Protein AF-X1CER1-F1 (afdb_monomer_lite)

Sequence (128 aa):
MEELTNNEKLPVTVVGGCYNSQFTVSMVPTALEYFLFYFGIYNNMHTFGTVVPECWSWYMVKMPETGSIATIGNTGTGWGWEGEFCTVGAGDGWISSEFFRQYGENGYDILGDNYLQTQTKYISQFRE

Structure (mmCIF, N/CA/C/O backbone):
data_AF-X1CER1-F1
#
_entry.id   AF-X1CER1-F1
#
loop_
_atom_site.group_PDB
_atom_site.id
_atom_site.type_symbol
_atom_site.label_atom_id
_atom_site.label_alt_id
_atom_site.label_comp_id
_atom_site.label_asym_id
_atom_site.label_entity_id
_atom_site.label_seq_id
_atom_site.pdbx_PDB_ins_code
_atom_site.Cartn_x
_atom_site.Cartn_y
_atom_site.Cartn_z
_atom_site.occupancy
_atom_site.B_iso_or_equiv
_atom_site.auth_seq_id
_atom_site.auth_comp_id
_atom_site.auth_asym_id
_atom_site.auth_atom_id
_atom_site.pdbx_PDB_model_num
ATOM 1 N N . MET A 1 1 ? 1.715 16.305 -4.966 1.00 60.50 1 MET A N 1
ATOM 2 C CA . MET A 1 1 ? 0.778 15.838 -3.919 1.00 60.50 1 MET A CA 1
ATOM 3 C C . MET A 1 1 ? 0.666 16.808 -2.741 1.00 60.50 1 MET A C 1
ATOM 5 O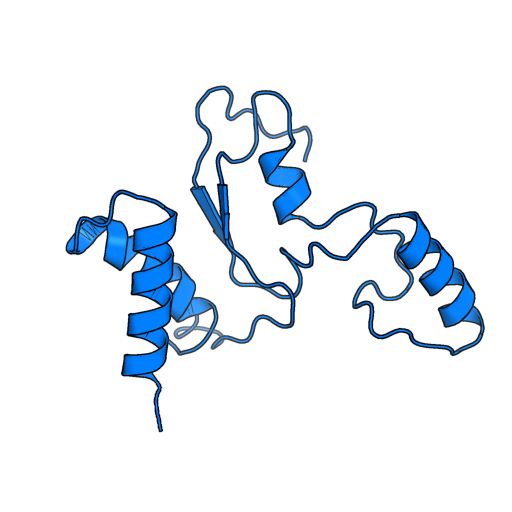 O . MET A 1 1 ? -0.173 16.571 -1.888 1.00 60.50 1 MET A O 1
ATOM 9 N N . GLU A 1 2 ? 1.383 17.941 -2.728 1.00 65.94 2 GLU A N 1
ATOM 10 C CA . GLU A 1 2 ? 1.225 18.999 -1.703 1.00 65.94 2 GLU A CA 1
ATOM 11 C C . GLU A 1 2 ? -0.128 19.739 -1.760 1.00 65.94 2 GLU A C 1
ATOM 13 O O . GLU A 1 2 ? -0.376 20.664 -0.999 1.00 65.94 2 GLU A O 1
ATOM 18 N N . GLU A 1 3 ? -1.020 19.328 -2.659 1.00 85.62 3 GLU A N 1
ATOM 19 C CA . GLU A 1 3 ? -2.355 19.900 -2.837 1.00 85.62 3 GLU A CA 1
ATOM 20 C C . GLU A 1 3 ? -3.423 19.196 -1.982 1.00 85.62 3 GLU A C 1
ATOM 22 O O . GLU A 1 3 ? -4.583 19.600 -1.995 1.00 85.62 3 GLU A O 1
ATOM 27 N N . LEU A 1 4 ? -3.070 18.128 -1.252 1.00 91.38 4 LEU A N 1
ATOM 28 C CA . LEU A 1 4 ? -4.014 17.428 -0.380 1.00 91.38 4 LEU A CA 1
ATOM 29 C C . LEU A 1 4 ? -4.340 18.273 0.856 1.00 91.38 4 LEU A C 1
ATOM 31 O O . LEU A 1 4 ? -3.463 18.577 1.662 1.00 91.38 4 LEU A O 1
ATOM 35 N N . THR A 1 5 ? -5.620 18.594 1.041 1.00 94.69 5 THR A N 1
ATOM 36 C CA . THR A 1 5 ? -6.115 19.452 2.132 1.00 94.69 5 THR A CA 1
ATOM 37 C C . THR A 1 5 ? -6.911 18.684 3.195 1.00 94.69 5 THR A C 1
ATOM 39 O 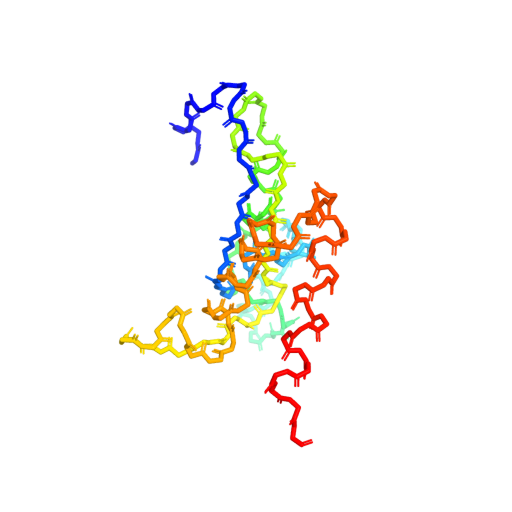O . THR A 1 5 ? -7.763 19.266 3.868 1.00 94.69 5 THR A O 1
ATOM 42 N N . ASN A 1 6 ? -6.720 17.365 3.326 1.00 95.31 6 ASN A N 1
ATOM 43 C CA . ASN A 1 6 ? -7.491 16.513 4.240 1.00 95.31 6 ASN A CA 1
ATOM 44 C C . ASN A 1 6 ? -6.949 16.534 5.679 1.00 95.31 6 ASN A C 1
ATOM 46 O O . ASN A 1 6 ? -6.778 15.490 6.312 1.00 95.31 6 ASN A O 1
ATOM 50 N N . ASN A 1 7 ? -6.720 17.741 6.196 1.00 93.31 7 ASN A N 1
ATOM 51 C CA . ASN A 1 7 ? -6.173 17.957 7.530 1.00 93.31 7 ASN A CA 1
ATOM 52 C C . ASN A 1 7 ? -7.057 17.300 8.597 1.00 93.31 7 ASN A C 1
ATOM 54 O O . ASN A 1 7 ? -8.284 17.420 8.544 1.00 93.31 7 ASN A O 1
ATOM 58 N N . GLU A 1 8 ? -6.430 16.574 9.528 1.00 91.44 8 GLU A N 1
ATOM 59 C CA . GLU A 1 8 ? -7.086 15.810 10.613 1.00 91.44 8 GLU A CA 1
ATOM 60 C C . GLU A 1 8 ? -8.095 14.736 10.146 1.00 91.44 8 GLU A C 1
ATOM 62 O O . GLU A 1 8 ? -8.756 14.090 10.958 1.00 91.44 8 GLU A O 1
ATOM 67 N N . LYS A 1 9 ? -8.213 14.506 8.834 1.00 96.19 9 LYS A N 1
ATOM 68 C CA . LYS A 1 9 ? -9.145 13.558 8.210 1.00 96.19 9 LYS A CA 1
ATOM 69 C C . LYS A 1 9 ? -8.358 12.569 7.369 1.00 96.19 9 LYS A C 1
ATOM 71 O O . LYS A 1 9 ? -8.473 12.526 6.144 1.00 96.19 9 LYS A O 1
ATOM 76 N N . LEU A 1 10 ? -7.506 11.812 8.047 1.00 96.56 10 LEU A N 1
ATOM 77 C CA . LEU A 1 10 ? -6.566 10.893 7.423 1.00 96.56 10 LEU A CA 1
ATOM 78 C C . LEU A 1 10 ? -7.248 9.538 7.136 1.00 96.56 10 LEU A C 1
ATOM 80 O O . LEU A 1 10 ? -7.570 8.818 8.082 1.00 96.56 10 LEU A O 1
ATOM 84 N N . PRO A 1 11 ? -7.482 9.163 5.864 1.00 96.75 11 PRO A N 1
ATOM 85 C CA . PRO A 1 11 ? -8.040 7.864 5.510 1.00 96.75 11 PRO A CA 1
ATOM 86 C C . PRO A 1 11 ? -7.009 6.737 5.638 1.00 96.75 11 PRO A C 1
ATOM 88 O O . PRO A 1 11 ? -5.796 6.962 5.572 1.00 96.75 11 PRO A O 1
ATOM 91 N N . VAL A 1 12 ? -7.512 5.505 5.744 1.00 97.31 12 VAL A N 1
ATOM 92 C CA . VAL A 1 12 ? -6.771 4.306 5.332 1.00 97.31 12 VAL A CA 1
ATOM 93 C C . VAL A 1 12 ? -6.935 4.175 3.821 1.00 97.31 12 VAL A C 1
ATOM 95 O O . VAL A 1 12 ? -8.058 4.023 3.341 1.00 97.31 12 VAL A O 1
ATOM 98 N N . THR A 1 13 ? -5.838 4.239 3.070 1.00 96.88 13 THR A N 1
ATOM 99 C CA . THR A 1 13 ? -5.892 4.209 1.602 1.00 96.88 13 THR A CA 1
ATOM 100 C C . THR A 1 13 ? -5.423 2.861 1.072 1.00 96.88 13 THR A C 1
ATOM 102 O O . THR A 1 13 ? -4.290 2.453 1.318 1.00 96.88 13 THR A O 1
ATOM 105 N N . VAL A 1 14 ? -6.285 2.180 0.319 1.00 95.75 14 VAL A N 1
ATOM 106 C CA . VAL A 1 14 ? -5.992 0.887 -0.313 1.00 95.75 14 VAL A CA 1
ATOM 107 C C . VAL A 1 14 ? -5.907 1.090 -1.817 1.00 95.75 14 VAL A C 1
ATOM 109 O O . VAL A 1 14 ? -6.847 1.613 -2.414 1.00 95.75 14 VAL A O 1
ATOM 112 N N . VAL A 1 15 ? -4.782 0.716 -2.425 1.00 93.69 15 VAL A N 1
ATOM 113 C CA . VAL A 1 15 ? -4.536 0.935 -3.854 1.00 93.69 15 VAL A CA 1
ATOM 114 C C . VAL A 1 15 ? -4.078 -0.351 -4.522 1.00 93.69 15 VAL A C 1
ATOM 116 O O . VAL A 1 15 ? -2.961 -0.810 -4.294 1.00 93.69 15 VAL A O 1
ATOM 119 N N . GLY A 1 16 ? -4.917 -0.866 -5.420 1.00 91.81 16 GLY A N 1
ATOM 120 C CA . GLY A 1 16 ? -4.508 -1.842 -6.427 1.00 91.81 16 GLY A CA 1
ATOM 121 C C . GLY A 1 16 ? -3.688 -1.157 -7.519 1.00 91.81 16 GLY A C 1
ATOM 122 O O . GLY A 1 16 ? -4.111 -0.145 -8.082 1.00 91.81 16 GLY A O 1
ATOM 123 N N . GLY A 1 17 ? -2.496 -1.670 -7.792 1.00 90.62 17 GLY A N 1
ATOM 124 C CA . GLY A 1 17 ? -1.584 -1.095 -8.770 1.00 90.62 17 GLY A CA 1
ATOM 125 C C . GLY A 1 17 ? -0.144 -1.545 -8.573 1.00 90.62 17 GLY A C 1
ATOM 126 O O . GLY A 1 17 ? 0.277 -1.947 -7.495 1.00 90.62 17 GLY A O 1
ATOM 127 N N . CYS A 1 18 ? 0.646 -1.456 -9.635 1.00 92.44 18 CYS A N 1
ATOM 128 C CA . CYS A 1 18 ? 2.026 -1.924 -9.619 1.00 92.44 18 CYS A CA 1
ATOM 129 C C . CYS A 1 18 ? 2.942 -1.002 -8.796 1.00 92.44 18 CYS A C 1
ATOM 131 O O . CYS A 1 18 ? 2.953 0.210 -9.001 1.00 92.44 18 CYS A O 1
ATOM 133 N N . TYR A 1 19 ? 3.765 -1.598 -7.927 1.00 93.56 19 TYR A N 1
ATOM 134 C CA . TYR A 1 19 ? 4.899 -0.978 -7.218 1.00 93.56 19 TYR A CA 1
ATOM 135 C C . TYR A 1 19 ? 4.575 0.249 -6.346 1.00 93.56 19 TYR A C 1
ATOM 137 O O . TYR A 1 19 ? 5.488 0.914 -5.849 1.00 93.56 19 TYR A O 1
ATOM 145 N N . ASN A 1 20 ? 3.298 0.549 -6.100 1.00 94.25 20 ASN A N 1
ATOM 146 C CA . ASN A 1 20 ? 2.877 1.708 -5.306 1.00 94.25 20 ASN A CA 1
ATOM 147 C C . ASN A 1 20 ? 3.363 1.636 -3.838 1.00 94.25 20 ASN A C 1
ATOM 149 O O . ASN A 1 20 ? 3.598 2.677 -3.219 1.00 94.25 20 ASN A O 1
ATOM 153 N N . SER A 1 21 ? 3.632 0.430 -3.326 1.00 95.94 21 SER A N 1
ATOM 154 C CA . SER A 1 21 ? 4.203 0.160 -2.005 1.00 95.94 21 SER A CA 1
ATOM 155 C C . SER A 1 21 ? 5.595 -0.471 -2.071 1.00 95.94 21 SER A C 1
ATOM 157 O O . SER A 1 21 ? 5.999 -1.143 -1.123 1.00 95.94 21 SER A O 1
ATOM 159 N N . GLN A 1 22 ? 6.366 -0.274 -3.149 1.00 94.12 22 GLN A N 1
ATOM 160 C CA . GLN A 1 22 ? 7.746 -0.770 -3.246 1.00 94.12 22 GLN A CA 1
ATOM 161 C C . GLN A 1 22 ? 8.674 -0.029 -2.265 1.00 94.12 22 GLN A C 1
ATOM 163 O O . GLN A 1 22 ? 9.438 0.853 -2.638 1.00 94.12 22 GLN A O 1
ATOM 168 N N . PHE A 1 23 ? 8.611 -0.379 -0.980 1.00 91.81 23 PHE A N 1
ATOM 169 C CA . PHE A 1 23 ? 9.286 0.329 0.114 1.00 91.81 23 PHE A CA 1
ATOM 170 C C . PHE A 1 23 ? 10.819 0.256 0.071 1.00 91.81 23 PHE A C 1
ATOM 172 O O . PHE A 1 23 ? 11.482 0.917 0.863 1.00 91.81 23 PHE A O 1
ATOM 179 N N . THR A 1 24 ? 11.384 -0.559 -0.820 1.00 89.56 24 THR A N 1
ATOM 180 C CA . THR A 1 24 ? 12.828 -0.709 -1.012 1.00 89.56 24 THR A CA 1
ATOM 181 C C . THR A 1 24 ? 13.432 0.351 -1.936 1.00 89.56 24 THR A C 1
ATOM 183 O O . THR A 1 24 ? 14.658 0.449 -2.003 1.00 89.56 24 THR A O 1
ATOM 186 N N . VAL A 1 25 ? 12.618 1.146 -2.645 1.00 90.44 25 VAL A N 1
ATOM 187 C CA . VAL A 1 25 ? 13.131 2.239 -3.486 1.00 90.44 25 VAL A CA 1
ATOM 188 C C . VAL A 1 25 ? 13.684 3.377 -2.630 1.00 90.44 25 VAL A C 1
ATOM 190 O O . VAL A 1 25 ? 13.153 3.701 -1.569 1.00 90.44 25 VAL A O 1
ATOM 193 N N . SER A 1 26 ? 14.765 3.992 -3.102 1.00 90.56 26 SER A N 1
ATOM 194 C CA . SER A 1 26 ? 15.383 5.157 -2.473 1.00 90.56 26 SER A CA 1
ATOM 195 C C . SER A 1 26 ? 16.181 5.955 -3.505 1.00 90.56 26 SER A C 1
ATOM 197 O O . SER A 1 26 ? 16.598 5.417 -4.533 1.00 90.56 26 SER A O 1
ATOM 199 N N . MET A 1 27 ? 16.445 7.232 -3.226 1.00 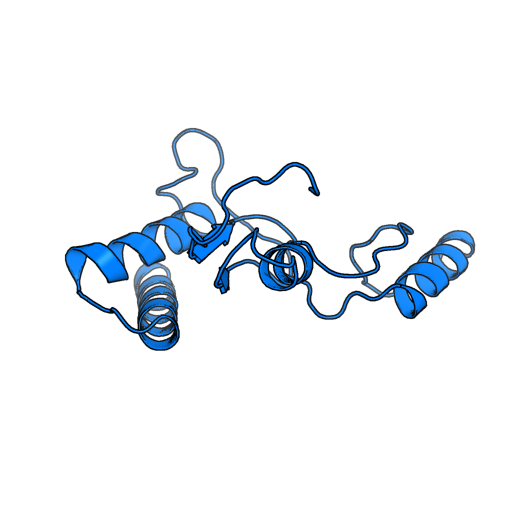90.19 27 MET A N 1
ATOM 200 C CA . MET 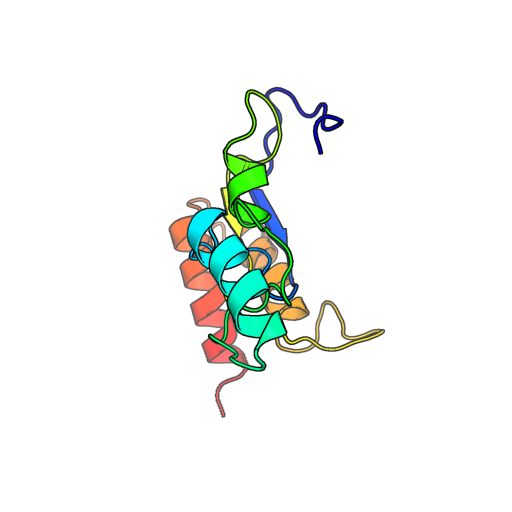A 1 27 ? 17.110 8.152 -4.156 1.00 90.19 27 MET A CA 1
ATOM 201 C C . MET A 1 27 ? 18.490 7.655 -4.610 1.00 90.19 27 MET A C 1
ATOM 203 O O . MET A 1 27 ? 18.800 7.694 -5.795 1.00 90.19 27 MET A O 1
ATOM 207 N N . VAL A 1 28 ? 19.322 7.166 -3.685 1.00 89.19 28 VAL A N 1
ATOM 208 C CA . VAL A 1 28 ? 20.684 6.699 -4.001 1.00 89.19 28 VAL A CA 1
ATOM 209 C C . VAL A 1 28 ? 20.676 5.475 -4.925 1.00 89.19 28 VAL A C 1
ATOM 211 O O . VAL A 1 28 ? 21.285 5.550 -5.993 1.00 89.19 28 VAL A O 1
ATOM 214 N N . PRO A 1 29 ? 20.004 4.354 -4.587 1.00 86.31 29 PRO A N 1
ATOM 215 C CA . PRO A 1 29 ? 20.002 3.187 -5.462 1.00 86.31 29 PRO A CA 1
ATOM 216 C C . PRO A 1 29 ? 19.302 3.456 -6.801 1.00 86.31 29 PRO A C 1
ATOM 218 O O . PRO A 1 29 ? 19.725 2.896 -7.807 1.00 86.31 29 PRO A O 1
ATOM 221 N N . THR A 1 30 ? 18.287 4.330 -6.854 1.00 88.38 30 THR A N 1
ATOM 222 C CA . THR A 1 30 ? 17.587 4.663 -8.114 1.00 88.38 30 THR A CA 1
ATOM 223 C C . THR A 1 30 ? 18.408 5.588 -9.011 1.00 88.38 30 THR A C 1
ATOM 225 O O . THR A 1 30 ? 18.431 5.415 -10.226 1.00 88.38 30 THR A O 1
ATOM 228 N N . ALA A 1 31 ? 19.182 6.511 -8.436 1.00 88.44 31 ALA A N 1
ATOM 229 C CA . ALA A 1 31 ? 20.160 7.294 -9.189 1.00 88.44 31 ALA A CA 1
ATOM 230 C C . ALA A 1 31 ? 21.315 6.429 -9.723 1.00 88.44 31 ALA A C 1
ATOM 232 O O . ALA A 1 31 ? 21.775 6.630 -10.848 1.00 88.44 31 ALA A O 1
ATOM 233 N N . LEU A 1 32 ? 21.769 5.440 -8.945 1.00 86.75 32 LEU A N 1
ATOM 234 C CA . LEU A 1 32 ? 22.744 4.456 -9.420 1.00 86.75 32 LEU A CA 1
ATOM 235 C C . LEU A 1 32 ? 22.157 3.575 -10.526 1.00 86.75 32 LEU A C 1
ATOM 237 O O . LEU A 1 32 ? 22.845 3.317 -11.508 1.00 86.75 32 LEU A O 1
ATOM 241 N N . GLU A 1 33 ? 20.895 3.156 -10.404 1.00 83.75 33 GLU A N 1
ATOM 242 C CA . GLU A 1 33 ? 20.184 2.449 -11.472 1.00 83.75 33 GLU A CA 1
ATOM 243 C C . GLU A 1 33 ? 20.153 3.274 -12.753 1.00 83.75 33 GLU A C 1
ATOM 245 O O . GLU A 1 33 ? 20.479 2.733 -13.797 1.00 83.75 33 GLU A O 1
ATOM 250 N N . TYR A 1 34 ? 19.833 4.569 -12.702 1.00 83.69 34 TYR A N 1
ATOM 251 C CA . TYR A 1 34 ? 19.862 5.427 -13.891 1.00 83.69 34 TYR A CA 1
ATOM 252 C C . TYR A 1 34 ? 21.221 5.385 -14.606 1.00 83.69 34 TYR A C 1
ATOM 254 O O . TYR A 1 34 ? 21.289 5.223 -15.827 1.00 83.69 34 TYR A O 1
ATOM 262 N N . PHE A 1 35 ? 22.314 5.464 -13.841 1.00 84.44 35 PHE A N 1
ATOM 263 C CA . PHE A 1 35 ? 23.663 5.341 -14.389 1.00 84.44 35 PHE A CA 1
ATOM 264 C C . PHE A 1 35 ? 23.922 3.945 -14.972 1.00 84.44 35 PHE A C 1
ATOM 266 O O . PHE A 1 35 ? 24.432 3.832 -16.080 1.00 84.44 35 PHE A O 1
ATOM 273 N N . LEU A 1 36 ? 23.548 2.876 -14.266 1.00 85.94 36 LEU A N 1
ATOM 274 C CA . LEU A 1 36 ? 23.713 1.492 -14.725 1.00 85.94 36 LEU A CA 1
ATOM 275 C C . LEU A 1 36 ? 22.863 1.177 -15.965 1.00 85.94 36 LEU A C 1
ATOM 277 O O . LEU A 1 36 ? 23.333 0.499 -16.879 1.00 85.94 36 LEU A O 1
ATOM 281 N N . PHE A 1 37 ? 21.654 1.728 -16.030 1.00 83.38 37 PHE A N 1
ATOM 282 C CA . PHE A 1 37 ? 20.717 1.593 -17.137 1.00 83.38 37 PHE A CA 1
ATOM 283 C C . PHE A 1 37 ? 21.296 2.191 -18.421 1.00 83.38 37 PHE A C 1
ATOM 285 O O . PHE A 1 37 ? 21.186 1.580 -19.482 1.00 83.38 37 PHE A O 1
ATOM 292 N N . TYR A 1 38 ? 22.016 3.317 -18.323 1.00 81.75 38 TYR A N 1
ATOM 293 C CA . TYR A 1 38 ? 22.772 3.887 -19.444 1.00 81.75 38 TYR A CA 1
ATOM 294 C C . TYR A 1 38 ? 23.827 2.916 -20.014 1.00 81.75 38 TYR A C 1
ATOM 296 O O . TYR A 1 38 ? 24.088 2.922 -21.215 1.00 81.75 38 TYR A O 1
ATOM 304 N N . PHE A 1 39 ? 24.394 2.036 -19.181 1.00 85.81 39 PHE A N 1
ATOM 305 C CA . PHE A 1 39 ? 25.328 0.980 -19.598 1.00 85.81 39 PHE A CA 1
ATOM 306 C C . PHE A 1 39 ? 24.653 -0.373 -19.888 1.00 85.81 39 PHE A C 1
ATOM 308 O O . PHE A 1 39 ? 25.345 -1.374 -20.069 1.00 85.81 39 PHE A O 1
ATOM 315 N N . GLY A 1 40 ? 23.318 -0.432 -19.942 1.00 83.25 40 GLY A N 1
ATOM 316 C CA . GLY A 1 40 ? 22.566 -1.661 -20.215 1.00 83.25 40 GLY A CA 1
ATOM 317 C C . GLY A 1 40 ? 22.534 -2.664 -19.056 1.00 83.25 40 GLY A C 1
ATOM 318 O O . GLY A 1 40 ? 22.213 -3.832 -19.271 1.00 83.25 40 GLY A O 1
ATOM 319 N N . ILE A 1 41 ? 22.865 -2.237 -17.834 1.00 81.81 41 ILE A N 1
ATOM 320 C CA . ILE A 1 41 ? 22.823 -3.072 -16.629 1.00 81.81 41 ILE A CA 1
ATOM 321 C C . ILE A 1 41 ? 21.506 -2.802 -15.895 1.00 81.81 41 ILE A C 1
ATOM 323 O O . ILE A 1 41 ? 21.258 -1.685 -15.447 1.00 81.81 41 ILE A O 1
ATOM 327 N N . TYR A 1 42 ? 20.677 -3.838 -15.743 1.00 75.88 42 TYR A N 1
ATOM 328 C CA . TYR A 1 42 ? 19.390 -3.757 -15.051 1.00 75.88 42 TYR A CA 1
ATOM 329 C C . TYR A 1 42 ? 19.448 -4.464 -13.694 1.00 75.88 42 TYR A C 1
ATOM 331 O O . TYR A 1 42 ? 19.824 -5.632 -13.606 1.00 75.88 42 TYR A O 1
ATOM 339 N N . ASN A 1 43 ? 19.072 -3.761 -12.628 1.00 72.62 43 ASN A N 1
ATOM 340 C CA . ASN A 1 43 ? 19.135 -4.234 -11.240 1.00 72.62 43 ASN A CA 1
ATOM 341 C C . ASN A 1 43 ? 17.757 -4.625 -10.664 1.00 72.62 43 ASN A C 1
ATOM 343 O O . ASN A 1 43 ? 17.615 -4.729 -9.448 1.00 72.62 43 ASN A O 1
ATOM 347 N N . ASN A 1 44 ? 16.754 -4.875 -11.519 1.00 72.25 44 ASN A N 1
ATOM 348 C CA . ASN A 1 44 ? 15.378 -5.261 -11.146 1.00 72.25 44 ASN A CA 1
ATOM 349 C C . ASN A 1 44 ? 14.638 -4.259 -10.247 1.00 72.25 44 ASN A C 1
ATOM 351 O O . ASN A 1 44 ? 13.597 -4.577 -9.670 1.00 72.25 44 ASN A O 1
ATOM 355 N N . MET A 1 45 ? 15.144 -3.035 -10.131 1.00 73.44 45 MET A N 1
ATOM 356 C CA . MET A 1 45 ? 14.364 -1.941 -9.591 1.00 73.44 45 MET A CA 1
ATOM 357 C C . MET A 1 45 ? 13.410 -1.483 -10.699 1.00 73.44 45 MET A C 1
ATOM 359 O O . MET A 1 45 ? 13.797 -1.165 -11.817 1.00 73.44 45 MET A O 1
ATOM 363 N N . HIS A 1 46 ? 12.109 -1.529 -10.434 1.00 81.44 46 HIS A N 1
ATOM 364 C CA . HIS A 1 46 ? 11.082 -1.184 -11.420 1.00 81.44 46 HIS A CA 1
ATOM 365 C C . HIS A 1 46 ? 10.900 0.339 -11.522 1.00 81.44 46 HIS A C 1
ATOM 367 O O . HIS A 1 46 ? 9.781 0.836 -11.613 1.00 81.44 46 HIS A O 1
ATOM 373 N N . THR A 1 47 ? 12.010 1.087 -11.479 1.00 83.62 47 THR A N 1
ATOM 374 C CA . THR A 1 47 ? 12.019 2.554 -11.574 1.00 83.62 47 THR A CA 1
ATOM 375 C C . THR A 1 47 ? 12.404 3.055 -12.964 1.00 83.62 47 THR A C 1
ATOM 377 O O . THR A 1 47 ? 12.180 4.224 -13.277 1.00 83.62 47 THR A O 1
ATOM 380 N N . PHE A 1 48 ? 12.912 2.164 -13.827 1.00 80.88 48 PHE A N 1
ATOM 381 C CA . PHE A 1 48 ? 13.191 2.428 -15.244 1.00 80.88 48 PHE A CA 1
ATOM 382 C C . PHE A 1 48 ? 14.100 3.650 -15.452 1.00 80.88 48 PHE A C 1
ATOM 384 O O . PHE A 1 48 ? 13.860 4.485 -16.322 1.00 80.88 48 PHE A O 1
ATOM 391 N N . GLY A 1 49 ? 15.129 3.777 -14.608 1.00 76.62 49 GLY A N 1
ATOM 392 C CA . GLY A 1 49 ? 16.058 4.909 -14.630 1.00 76.62 49 GLY A CA 1
ATOM 393 C C . GLY A 1 49 ? 15.477 6.222 -14.092 1.00 76.62 49 GLY A C 1
ATOM 394 O O . GLY A 1 49 ? 16.108 7.269 -14.208 1.00 76.62 49 GLY A O 1
ATOM 395 N N . THR A 1 50 ? 14.294 6.205 -13.483 1.00 85.19 50 THR A N 1
ATOM 396 C CA . THR A 1 50 ? 13.761 7.379 -12.788 1.00 85.19 50 THR A CA 1
ATOM 397 C C . THR A 1 50 ? 14.321 7.425 -11.374 1.00 85.19 50 THR A C 1
ATOM 399 O O . THR A 1 50 ? 14.267 6.441 -10.641 1.00 85.19 50 THR A O 1
ATOM 402 N N . VAL A 1 51 ? 14.824 8.586 -10.951 1.00 88.00 51 VAL A N 1
ATOM 403 C CA . VAL A 1 51 ? 15.231 8.782 -9.555 1.00 88.00 51 VAL A CA 1
ATOM 404 C C . VAL A 1 51 ? 13.976 8.855 -8.689 1.00 88.00 51 VAL A C 1
ATOM 406 O O . VAL A 1 51 ? 13.251 9.849 -8.715 1.00 88.00 51 VAL A O 1
ATOM 409 N N . VAL A 1 52 ? 13.720 7.797 -7.924 1.00 90.75 52 VAL A N 1
ATOM 410 C CA . VAL A 1 52 ? 12.550 7.675 -7.050 1.00 90.75 52 VAL A CA 1
ATOM 411 C C . VAL A 1 52 ? 13.029 7.708 -5.597 1.00 90.75 52 VAL A C 1
ATOM 413 O O . VAL A 1 52 ? 13.651 6.749 -5.134 1.00 90.75 52 VAL A O 1
ATOM 416 N N . PRO A 1 53 ? 12.788 8.808 -4.858 1.00 91.25 53 PRO A N 1
ATOM 417 C CA . PRO A 1 53 ? 13.262 8.938 -3.484 1.00 91.25 53 PRO A CA 1
ATOM 418 C C . PRO A 1 53 ? 12.546 7.997 -2.512 1.00 91.25 53 PRO A C 1
ATOM 420 O O . PRO A 1 53 ? 13.153 7.586 -1.527 1.00 91.25 53 PRO A O 1
ATOM 423 N N . GLU A 1 54 ? 11.285 7.666 -2.788 1.00 93.06 54 GLU A N 1
ATOM 424 C CA . GLU A 1 54 ? 10.425 6.804 -1.975 1.00 93.06 54 GLU A CA 1
ATOM 425 C C . GLU A 1 54 ? 9.198 6.355 -2.784 1.00 93.06 54 GLU A C 1
ATOM 427 O O . GLU A 1 54 ? 8.873 6.954 -3.812 1.00 93.06 54 GLU A O 1
ATOM 432 N N . CYS A 1 55 ? 8.499 5.314 -2.324 1.00 94.31 55 CYS A N 1
ATOM 433 C CA . CYS A 1 55 ? 7.271 4.856 -2.974 1.00 94.31 55 CYS A CA 1
ATO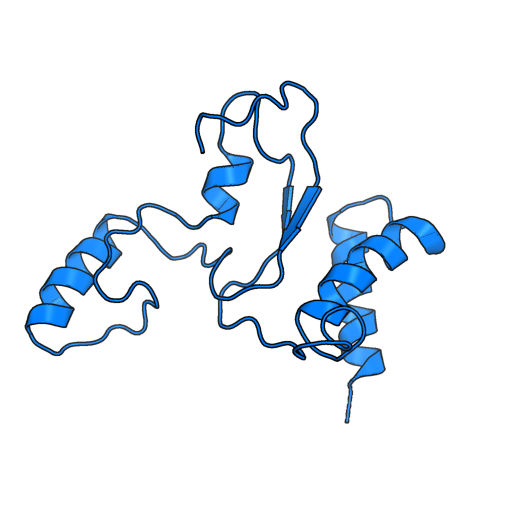M 434 C C . CYS A 1 55 ? 6.058 5.727 -2.610 1.00 94.31 55 CYS A C 1
ATOM 436 O O . CYS A 1 55 ? 6.059 6.459 -1.617 1.00 94.31 55 CYS A O 1
ATOM 438 N N . TRP A 1 56 ? 4.991 5.605 -3.404 1.00 94.88 56 TRP A N 1
ATOM 439 C CA . TRP A 1 56 ? 3.744 6.345 -3.206 1.00 94.88 56 TRP A CA 1
ATOM 440 C C . TRP A 1 56 ? 3.162 6.135 -1.799 1.00 94.88 56 TRP A C 1
ATOM 442 O O . TRP A 1 56 ? 2.808 7.104 -1.130 1.00 94.88 56 TRP A O 1
ATOM 452 N N . SER A 1 57 ? 3.149 4.895 -1.304 1.00 96.69 57 SER A N 1
ATOM 453 C CA . SER A 1 57 ? 2.654 4.571 0.038 1.00 96.69 57 SER A CA 1
ATOM 454 C C . SER A 1 57 ? 3.408 5.297 1.151 1.00 96.69 57 SER A C 1
ATOM 456 O O . SER A 1 57 ? 2.774 5.847 2.051 1.00 96.69 57 SER A O 1
ATOM 458 N N . TRP A 1 58 ? 4.744 5.354 1.073 1.00 95.81 58 TRP A N 1
ATOM 459 C CA . TRP A 1 58 ? 5.567 6.104 2.029 1.00 95.81 58 TRP A CA 1
ATOM 460 C C . TRP A 1 58 ? 5.280 7.597 1.970 1.00 95.81 58 TRP A C 1
ATOM 462 O O . TRP A 1 58 ? 5.123 8.234 3.011 1.00 95.81 58 TRP A O 1
ATOM 472 N N . TYR A 1 59 ? 5.167 8.14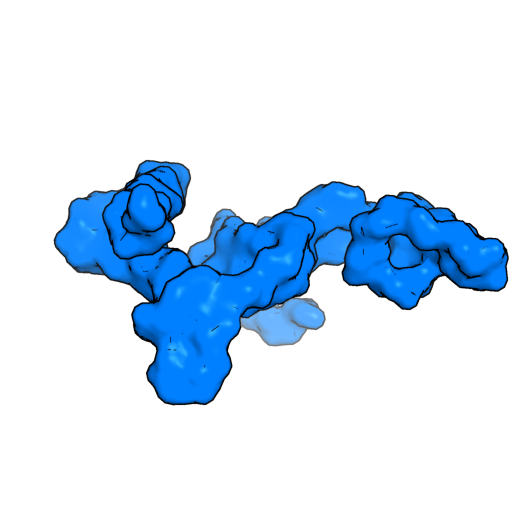2 0.758 1.00 94.94 59 TYR A N 1
ATOM 473 C CA . TYR A 1 59 ? 4.854 9.551 0.566 1.00 94.94 59 TYR A CA 1
ATOM 474 C C . TYR A 1 59 ? 3.511 9.920 1.217 1.00 94.94 59 TYR A C 1
ATOM 476 O O . TYR A 1 59 ? 3.423 10.931 1.906 1.00 94.94 59 TYR A O 1
ATOM 484 N N . MET A 1 60 ? 2.485 9.076 1.074 1.00 95.94 60 MET A N 1
ATOM 485 C CA . MET A 1 60 ? 1.153 9.322 1.638 1.00 95.94 60 MET A CA 1
ATOM 486 C C . MET A 1 60 ? 1.112 9.339 3.170 1.00 95.94 60 MET A C 1
ATOM 488 O O . MET A 1 60 ? 0.359 10.127 3.736 1.00 95.94 60 MET A O 1
ATOM 492 N N . VAL A 1 61 ? 1.892 8.483 3.840 1.00 95.69 61 VAL A N 1
ATOM 493 C CA . VAL A 1 61 ? 1.876 8.372 5.313 1.00 95.69 61 VAL A CA 1
ATOM 494 C C . VAL A 1 61 ? 2.807 9.358 6.013 1.00 95.69 61 VAL A C 1
ATOM 496 O O . VAL A 1 61 ? 2.639 9.617 7.200 1.00 95.69 61 VAL A O 1
ATOM 499 N N . LYS A 1 62 ? 3.806 9.905 5.307 1.00 94.44 62 LYS A N 1
ATOM 500 C CA . LYS A 1 62 ? 4.780 10.831 5.904 1.00 94.44 62 LYS A CA 1
ATOM 501 C C . LYS A 1 62 ? 4.383 12.304 5.818 1.00 94.44 62 LYS A C 1
ATOM 503 O O . LYS A 1 62 ? 5.085 13.140 6.387 1.00 94.44 62 LYS A O 1
ATOM 508 N N . MET A 1 63 ? 3.363 12.644 5.025 1.00 92.69 63 MET A N 1
ATOM 509 C CA . MET A 1 63 ? 2.972 14.039 4.832 1.00 92.69 63 MET A CA 1
ATOM 510 C C . MET A 1 63 ? 2.545 14.657 6.173 1.00 92.69 63 MET A C 1
ATOM 512 O O . MET A 1 63 ? 1.766 14.046 6.903 1.00 92.69 63 MET A O 1
ATOM 516 N N . PRO A 1 64 ? 3.042 15.856 6.526 1.00 90.69 64 PRO A N 1
ATOM 517 C CA . PRO A 1 64 ? 2.611 16.532 7.742 1.00 90.69 64 PRO A CA 1
ATOM 518 C C . PRO A 1 64 ? 1.133 16.910 7.648 1.00 90.69 64 PRO A C 1
ATOM 520 O O . PRO A 1 64 ? 0.724 17.521 6.666 1.00 90.69 64 PRO A O 1
ATOM 523 N N . GLU A 1 65 ? 0.350 16.564 8.671 1.00 90.69 65 GLU A N 1
ATOM 524 C CA . GLU A 1 65 ? -1.061 16.955 8.862 1.00 90.69 65 GLU A CA 1
ATOM 525 C C . GLU A 1 65 ? -2.069 16.463 7.801 1.00 90.69 65 GLU A C 1
ATOM 527 O O . GLU A 1 65 ? -3.266 16.470 8.074 1.00 90.69 65 GLU A O 1
ATOM 532 N N . THR A 1 66 ? -1.615 15.975 6.644 1.00 95.50 66 THR A N 1
ATOM 533 C CA . THR A 1 66 ? -2.424 15.555 5.487 1.00 95.50 66 THR A CA 1
ATOM 534 C C . THR A 1 66 ? -2.025 14.154 4.998 1.00 95.50 66 THR A C 1
ATOM 536 O O . THR A 1 66 ? -1.119 13.527 5.542 1.00 95.50 66 THR A O 1
ATOM 539 N N . GLY A 1 67 ? -2.688 13.630 3.963 1.00 95.62 67 GLY A N 1
ATOM 540 C CA . GLY A 1 67 ? -2.327 12.342 3.363 1.00 95.62 67 GLY A CA 1
ATOM 541 C C . GLY A 1 67 ? -3.140 11.173 3.889 1.00 95.62 67 GLY A C 1
ATOM 542 O O . GLY A 1 67 ? -4.351 11.154 3.700 1.00 95.62 67 GLY A O 1
ATOM 543 N N . SER A 1 68 ? -2.504 10.148 4.454 1.00 96.88 68 SER A N 1
ATOM 544 C CA . SER A 1 68 ? -3.177 8.923 4.914 1.00 96.88 68 SER A CA 1
ATOM 545 C C . SER A 1 68 ? -2.630 8.439 6.251 1.00 96.88 68 SER A C 1
ATOM 547 O O . SER A 1 68 ? -1.430 8.507 6.489 1.00 96.88 68 SER A O 1
ATOM 549 N N . ILE A 1 69 ? -3.500 7.893 7.106 1.00 96.88 69 ILE A N 1
ATOM 550 C CA . ILE A 1 69 ? -3.086 7.320 8.399 1.00 96.88 69 ILE A CA 1
ATOM 551 C C . ILE A 1 69 ? -2.434 5.947 8.215 1.00 96.88 69 ILE A C 1
ATOM 553 O O . ILE A 1 69 ? -1.590 5.534 9.004 1.00 96.88 69 ILE A O 1
ATOM 557 N N . ALA A 1 70 ? -2.817 5.248 7.147 1.00 97.19 70 ALA A N 1
ATOM 558 C CA . ALA A 1 70 ? -2.207 4.009 6.704 1.00 97.19 70 ALA A CA 1
ATOM 559 C C . ALA A 1 70 ? -2.398 3.844 5.196 1.00 97.19 70 ALA A C 1
ATOM 561 O O . ALA A 1 70 ? -3.361 4.358 4.620 1.00 97.19 70 ALA A O 1
ATOM 562 N N . THR A 1 71 ? -1.497 3.096 4.565 1.00 97.56 71 THR A N 1
ATOM 563 C CA . THR A 1 71 ? -1.632 2.696 3.165 1.00 97.56 71 THR A CA 1
ATOM 564 C C . THR A 1 71 ? -1.455 1.193 3.004 1.00 97.56 71 THR A C 1
ATOM 566 O O . THR A 1 71 ? -0.677 0.569 3.725 1.00 97.56 71 THR A O 1
ATOM 569 N N . ILE A 1 72 ? -2.190 0.620 2.056 1.00 96.88 72 ILE A N 1
ATOM 570 C CA . ILE A 1 72 ? -2.086 -0.776 1.628 1.00 96.88 72 ILE A CA 1
ATOM 571 C C . ILE A 1 72 ? -1.927 -0.773 0.110 1.00 96.88 72 ILE A C 1
ATOM 573 O O . ILE A 1 72 ? -2.667 -0.082 -0.591 1.00 96.88 72 ILE A O 1
ATOM 577 N N . GLY A 1 73 ? -0.967 -1.543 -0.384 1.00 95.44 73 GLY A N 1
ATOM 578 C CA . GLY A 1 73 ? -0.674 -1.662 -1.804 1.00 95.44 73 GLY A CA 1
ATOM 579 C C . GLY A 1 73 ? 0.423 -2.690 -2.065 1.00 95.44 73 GLY A C 1
ATOM 580 O O . GLY A 1 73 ? 0.792 -3.478 -1.187 1.00 95.44 73 GLY A O 1
ATOM 581 N N . ASN A 1 74 ? 0.953 -2.688 -3.283 1.00 94.50 74 ASN A N 1
ATOM 582 C CA . ASN A 1 74 ? 1.773 -3.764 -3.809 1.00 94.50 74 ASN A CA 1
ATOM 583 C C . ASN A 1 74 ? 3.246 -3.353 -3.842 1.00 94.50 74 ASN A C 1
ATOM 585 O O . ASN A 1 74 ? 3.633 -2.311 -4.376 1.00 94.50 74 ASN A O 1
ATOM 589 N N . THR A 1 75 ? 4.101 -4.219 -3.302 1.00 93.94 75 THR A N 1
ATOM 590 C CA . THR A 1 75 ? 5.562 -4.082 -3.402 1.00 93.94 75 THR A CA 1
ATOM 591 C C . THR A 1 75 ? 6.090 -4.465 -4.786 1.00 93.94 75 THR A C 1
ATOM 593 O O . THR A 1 75 ? 7.178 -4.037 -5.166 1.00 93.94 75 THR A O 1
ATOM 596 N N . GLY A 1 76 ? 5.323 -5.271 -5.527 1.00 91.31 76 GLY A N 1
ATOM 597 C CA . GLY A 1 76 ? 5.628 -5.764 -6.867 1.00 91.31 76 GLY A CA 1
ATOM 598 C C . GLY A 1 76 ? 4.538 -5.420 -7.883 1.00 91.31 76 GLY A C 1
ATOM 599 O O . GLY A 1 76 ? 3.792 -4.455 -7.717 1.00 91.31 76 GLY A O 1
ATOM 600 N N . THR A 1 77 ? 4.431 -6.229 -8.939 1.00 90.50 77 THR A N 1
ATOM 601 C CA . THR A 1 77 ? 3.355 -6.102 -9.930 1.00 90.50 77 THR A CA 1
ATOM 602 C C . THR A 1 77 ? 1.993 -6.353 -9.281 1.00 90.50 77 THR A C 1
ATOM 604 O O . THR A 1 77 ? 1.797 -7.363 -8.607 1.00 90.50 77 THR A O 1
ATOM 607 N N . GLY A 1 78 ? 1.063 -5.427 -9.499 1.00 90.69 78 GLY A N 1
ATOM 608 C CA . GLY A 1 78 ? -0.334 -5.556 -9.114 1.00 90.69 78 GLY A CA 1
ATOM 609 C C . GLY A 1 78 ? -1.149 -6.068 -10.285 1.00 90.69 78 GLY A C 1
ATOM 610 O O . GLY A 1 78 ? -1.385 -5.334 -11.242 1.00 90.69 78 GLY A O 1
ATOM 611 N N . TRP A 1 79 ? -1.497 -7.352 -10.258 1.00 91.06 79 TRP A N 1
ATOM 612 C CA . TRP A 1 79 ? -2.291 -7.972 -11.314 1.00 91.06 79 TRP A CA 1
ATOM 613 C C . TRP A 1 79 ? -3.756 -8.000 -10.901 1.00 91.06 79 TRP A C 1
ATOM 615 O O . TRP A 1 79 ? -4.075 -8.377 -9.777 1.00 91.06 79 TRP A O 1
ATOM 625 N N . GLY A 1 80 ? -4.649 -7.651 -11.818 1.00 89.62 80 GLY A N 1
ATOM 626 C CA . GLY A 1 80 ? -6.089 -7.724 -11.618 1.00 89.62 80 GLY A CA 1
ATOM 627 C C . GLY A 1 80 ? -6.815 -7.851 -12.948 1.00 89.62 80 GLY A C 1
ATOM 628 O O . GLY A 1 80 ? -6.218 -7.698 -14.015 1.00 89.62 80 GLY A O 1
ATOM 629 N N . TRP A 1 81 ? -8.109 -8.145 -12.883 1.00 89.94 81 TRP A N 1
ATOM 630 C CA . TRP A 1 81 ? -8.956 -8.166 -14.071 1.00 89.94 81 TRP A CA 1
ATOM 631 C C . TRP A 1 81 ? -9.239 -6.741 -14.558 1.00 89.94 81 TRP A C 1
ATOM 633 O O . TRP A 1 81 ? -9.292 -5.796 -13.774 1.00 89.94 81 TRP A O 1
ATOM 643 N N . GLU A 1 82 ? -9.444 -6.589 -15.861 1.00 88.00 82 GLU A N 1
ATOM 644 C CA . GLU A 1 82 ? -9.767 -5.307 -16.487 1.00 88.00 82 GLU A CA 1
ATOM 645 C C . GLU A 1 82 ? -11.272 -5.192 -16.785 1.00 88.00 82 GLU A C 1
ATOM 647 O O . GLU A 1 82 ? -12.022 -6.172 -16.744 1.00 88.00 82 GLU A O 1
ATOM 652 N N . GLY A 1 83 ? -11.723 -3.979 -17.112 1.00 87.81 83 GLY A N 1
ATOM 653 C CA . GLY A 1 83 ? -13.098 -3.732 -17.546 1.00 87.81 83 GLY A CA 1
ATOM 654 C C . GLY A 1 83 ? -14.130 -3.977 -16.444 1.00 87.81 83 GLY A C 1
ATOM 655 O O . GLY A 1 83 ? -13.954 -3.532 -15.313 1.00 87.81 83 GLY A O 1
ATOM 656 N N . GLU A 1 84 ? -15.223 -4.667 -16.775 1.00 88.50 84 GLU A N 1
ATOM 657 C CA . GLU A 1 84 ? -16.350 -4.894 -15.854 1.00 88.50 84 GLU A CA 1
ATOM 658 C C . GLU A 1 84 ? -15.988 -5.739 -14.623 1.00 88.50 84 GLU A C 1
ATOM 660 O O . GLU A 1 84 ? -16.655 -5.657 -13.594 1.00 88.50 84 GLU A O 1
ATOM 665 N N . PHE A 1 85 ? -14.905 -6.515 -14.703 1.00 87.25 85 PHE A N 1
ATOM 666 C CA . PHE A 1 85 ? -14.452 -7.387 -13.624 1.00 87.25 85 PHE A CA 1
ATOM 667 C C . PHE A 1 85 ? -13.389 -6.735 -12.735 1.00 87.25 85 PHE A C 1
ATOM 669 O O . PHE A 1 85 ? -12.864 -7.396 -11.846 1.00 87.25 85 PHE A O 1
ATOM 676 N N . CYS A 1 86 ? -13.067 -5.454 -12.919 1.00 84.12 86 CYS A N 1
ATOM 677 C CA . CYS A 1 86 ? -11.950 -4.824 -12.212 1.00 84.12 86 CYS A CA 1
ATOM 678 C C . CYS A 1 86 ? -12.102 -4.735 -10.688 1.00 84.12 86 CYS A C 1
ATOM 680 O O . CYS A 1 86 ? -11.105 -4.568 -9.999 1.00 84.12 86 CYS A O 1
ATOM 682 N N . THR A 1 87 ? -13.314 -4.866 -10.146 1.00 81.31 87 THR A N 1
ATOM 683 C CA . THR A 1 87 ? -13.574 -4.840 -8.693 1.00 81.31 87 THR A CA 1
ATOM 684 C C . THR A 1 87 ? -13.992 -6.193 -8.120 1.00 81.31 87 THR A C 1
ATOM 686 O O . THR A 1 87 ? -13.992 -6.370 -6.905 1.00 81.31 87 THR A O 1
ATOM 689 N N . VAL A 1 88 ? -14.346 -7.154 -8.978 1.00 84.50 88 VAL A N 1
ATOM 690 C CA . VAL A 1 88 ? -14.918 -8.456 -8.580 1.00 84.50 88 VAL A CA 1
ATOM 691 C C . VAL A 1 88 ? -14.125 -9.656 -9.097 1.00 84.50 88 VAL A C 1
ATOM 693 O O . VAL A 1 88 ? -14.284 -10.765 -8.593 1.00 84.50 88 VAL A O 1
ATOM 696 N N . GLY A 1 89 ? -13.281 -9.458 -10.105 1.00 84.31 89 GLY A N 1
ATOM 697 C CA . GLY A 1 89 ? -12.347 -10.448 -10.621 1.00 84.31 89 GLY A CA 1
ATOM 698 C C . GLY A 1 89 ? -11.095 -10.528 -9.753 1.00 84.31 89 GLY A C 1
ATOM 699 O O . GLY A 1 89 ? -10.746 -9.567 -9.072 1.00 84.31 89 GLY A O 1
ATOM 700 N N . ALA A 1 90 ? -10.427 -11.683 -9.781 1.00 88.12 90 ALA A N 1
ATOM 701 C CA . ALA A 1 90 ? -9.268 -12.001 -8.944 1.00 88.12 90 ALA A CA 1
ATOM 702 C C . ALA A 1 90 ? -8.139 -10.945 -8.989 1.00 88.12 90 ALA A C 1
ATOM 704 O O . ALA A 1 90 ? -8.073 -10.089 -9.869 1.00 88.12 90 ALA A O 1
ATOM 705 N N . GLY A 1 91 ? -7.199 -11.038 -8.053 1.00 91.25 91 GLY A N 1
ATOM 706 C CA . GLY A 1 91 ? -6.079 -10.105 -7.959 1.00 91.25 91 GLY A CA 1
ATOM 707 C C . GLY A 1 91 ? -6.421 -8.820 -7.209 1.00 91.25 91 GLY A C 1
ATOM 708 O O . GLY A 1 91 ? -7.261 -8.815 -6.304 1.00 91.25 91 GLY A O 1
ATOM 709 N N . ASP A 1 92 ? -5.747 -7.737 -7.591 1.00 92.00 92 ASP A N 1
ATOM 710 C CA . ASP A 1 92 ? -5.763 -6.431 -6.925 1.00 92.00 92 ASP A CA 1
ATOM 711 C C . ASP A 1 92 ? -7.175 -5.862 -6.745 1.00 92.00 92 ASP A C 1
ATOM 713 O O . ASP A 1 92 ? -7.491 -5.294 -5.698 1.00 92.00 92 ASP A O 1
ATOM 717 N N . GLY A 1 93 ? -8.039 -6.053 -7.743 1.00 89.44 93 GLY A N 1
ATOM 718 C CA . GLY A 1 93 ? -9.427 -5.601 -7.723 1.00 89.44 93 GLY A CA 1
ATOM 719 C C . GLY A 1 93 ? -10.251 -6.215 -6.596 1.00 89.44 93 GLY A C 1
ATOM 720 O O . GLY A 1 93 ? -10.879 -5.509 -5.798 1.00 89.44 93 GLY A O 1
ATOM 721 N N . TRP A 1 94 ? -10.207 -7.545 -6.505 1.00 94.19 94 TRP A N 1
ATOM 722 C CA . TRP A 1 94 ? -10.933 -8.288 -5.484 1.00 94.19 94 TRP A CA 1
ATOM 723 C C . TRP A 1 94 ? -10.331 -8.079 -4.096 1.00 94.19 94 TRP A C 1
ATOM 725 O O . TRP A 1 94 ? -11.074 -7.798 -3.161 1.00 94.19 94 TRP A O 1
ATOM 735 N N . ILE A 1 95 ? -9.002 -8.169 -3.935 1.00 94.88 95 ILE A N 1
ATOM 736 C CA . ILE A 1 95 ? -8.374 -8.069 -2.602 1.00 94.88 95 ILE A CA 1
ATOM 737 C C . ILE A 1 95 ? -8.548 -6.675 -1.982 1.00 94.88 95 ILE A C 1
ATOM 739 O O . ILE A 1 95 ? -8.764 -6.563 -0.776 1.00 94.88 95 ILE A O 1
ATOM 743 N N . SER A 1 96 ? -8.536 -5.622 -2.806 1.00 93.94 96 SER A N 1
ATOM 744 C CA . SER A 1 96 ? -8.783 -4.251 -2.348 1.00 93.94 96 SER A CA 1
ATOM 745 C C . SER A 1 96 ? -10.223 -4.069 -1.867 1.00 93.94 96 SER A C 1
ATOM 747 O O . SER A 1 96 ? -10.454 -3.454 -0.830 1.00 93.94 96 SER A O 1
ATOM 749 N N . SER A 1 97 ? -11.195 -4.636 -2.589 1.00 93.38 97 SER A N 1
ATOM 750 C CA . SER A 1 97 ? -12.612 -4.592 -2.201 1.00 93.38 97 SER A CA 1
ATOM 751 C C . SER A 1 97 ? -12.888 -5.445 -0.958 1.00 93.38 97 SER A C 1
ATOM 753 O O . SER A 1 97 ? -13.641 -5.044 -0.069 1.00 93.38 97 SER A O 1
ATOM 755 N N . GLU A 1 98 ? -12.226 -6.599 -0.859 1.00 95.50 98 GLU A N 1
ATOM 756 C CA . GLU A 1 98 ? -12.339 -7.511 0.275 1.00 95.50 98 GLU A CA 1
ATOM 757 C C . GLU A 1 98 ? -11.891 -6.862 1.588 1.00 95.50 98 GLU A C 1
ATOM 759 O O . GLU A 1 98 ? -12.534 -7.087 2.611 1.00 95.50 98 GLU A O 1
ATOM 764 N N . PHE A 1 99 ? -10.865 -6.005 1.571 1.00 96.56 99 PHE A N 1
ATOM 765 C CA . PHE A 1 99 ? -10.444 -5.253 2.758 1.00 96.56 99 PHE A CA 1
ATOM 766 C C . PHE A 1 99 ? -11.591 -4.454 3.389 1.00 96.56 99 PHE A C 1
ATOM 768 O O . PHE A 1 99 ? -11.774 -4.465 4.610 1.00 96.56 99 PHE A O 1
ATOM 775 N N . PHE A 1 100 ? -12.391 -3.778 2.561 1.00 95.31 100 PHE A N 1
ATOM 776 C CA . PHE A 1 100 ? -13.537 -3.006 3.039 1.00 95.31 100 PHE A CA 1
ATOM 777 C C . PHE A 1 100 ? -14.682 -3.906 3.494 1.00 95.31 100 PHE A C 1
ATOM 779 O O . PHE A 1 100 ? -15.380 -3.567 4.448 1.00 95.31 100 PHE A O 1
ATOM 786 N N . ARG A 1 101 ? -14.854 -5.068 2.856 1.00 95.62 101 ARG A N 1
ATOM 787 C CA . ARG A 1 101 ? -15.855 -6.061 3.255 1.00 95.62 101 ARG A CA 1
ATOM 788 C C . ARG A 1 101 ? -15.541 -6.666 4.623 1.00 95.62 101 ARG A C 1
ATOM 790 O O . ARG A 1 101 ? -16.427 -6.778 5.462 1.00 95.62 101 ARG A O 1
ATOM 797 N N . GLN A 1 102 ? -14.279 -7.006 4.876 1.00 97.50 102 GLN A N 1
ATOM 798 C CA . GLN A 1 102 ? -13.819 -7.533 6.163 1.00 97.50 102 GLN A CA 1
ATOM 799 C C . GLN A 1 102 ? -14.020 -6.519 7.302 1.00 97.50 102 GLN A C 1
ATOM 801 O O . GLN A 1 102 ? -14.471 -6.892 8.385 1.00 97.50 102 GLN A O 1
ATOM 806 N N . TYR A 1 103 ? -13.803 -5.232 7.029 1.00 97.19 103 TYR A N 1
ATOM 807 C CA . TYR A 1 103 ? -14.121 -4.158 7.968 1.00 97.19 103 TYR A CA 1
ATOM 808 C C . TYR A 1 103 ? -15.638 -3.998 8.180 1.00 97.19 103 TYR A C 1
ATOM 810 O O . TYR A 1 103 ? -16.121 -4.071 9.307 1.00 97.19 103 TYR A O 1
ATOM 818 N N . GLY A 1 104 ? -16.405 -3.815 7.100 1.00 96.81 104 GLY A N 1
ATOM 819 C CA . GLY A 1 104 ? -17.818 -3.428 7.170 1.00 96.81 104 GLY A CA 1
ATOM 820 C C . GLY A 1 104 ? -18.798 -4.551 7.520 1.00 96.81 104 GLY A C 1
ATOM 821 O O . GLY A 1 104 ? -19.812 -4.286 8.160 1.00 96.81 104 GLY A O 1
ATOM 822 N N . GLU A 1 105 ? -18.523 -5.793 7.112 1.00 97.56 105 GLU A N 1
ATOM 823 C CA . GLU A 1 105 ? -19.416 -6.939 7.349 1.00 97.56 105 GLU A CA 1
ATOM 824 C C . GLU A 1 105 ? -18.985 -7.785 8.550 1.00 97.56 105 GLU A C 1
ATOM 826 O O . GLU A 1 105 ? -19.841 -8.297 9.271 1.00 97.56 105 GLU A O 1
ATOM 831 N N . ASN A 1 106 ? -17.674 -7.936 8.776 1.00 96.31 106 ASN A N 1
ATOM 832 C CA . ASN A 1 106 ? -17.145 -8.855 9.792 1.00 96.31 106 ASN A CA 1
ATOM 833 C C . ASN A 1 106 ? -16.617 -8.149 11.052 1.00 96.31 106 ASN A C 1
ATOM 835 O O . ASN A 1 106 ? -16.301 -8.830 12.026 1.00 96.31 106 ASN A O 1
ATOM 839 N N . GLY A 1 107 ? -16.541 -6.812 11.059 1.00 95.56 107 GLY A N 1
ATOM 840 C CA . GLY A 1 107 ? -16.160 -6.027 12.237 1.00 95.56 107 GLY A CA 1
ATOM 841 C C . GLY A 1 107 ? -14.687 -6.156 12.633 1.00 95.56 107 GLY A C 1
ATOM 842 O O . GLY A 1 107 ? -14.353 -6.061 13.813 1.00 95.56 107 GLY A O 1
ATOM 843 N N . TYR A 1 108 ? -13.787 -6.415 11.677 1.00 97.44 108 TYR A N 1
ATOM 844 C CA . TYR A 1 108 ? -12.348 -6.405 11.945 1.00 97.44 108 TYR A CA 1
ATOM 845 C C . TYR A 1 108 ? -11.826 -4.960 12.016 1.00 97.44 108 TYR A C 1
ATOM 847 O O . TYR A 1 108 ? -11.345 -4.407 11.031 1.00 97.44 108 TYR A O 1
ATOM 855 N N . ASP A 1 109 ? -11.925 -4.346 13.197 1.00 95.94 109 ASP A N 1
ATOM 856 C CA . ASP A 1 109 ? -11.609 -2.921 13.407 1.00 95.94 109 ASP A CA 1
ATOM 857 C C . ASP A 1 109 ? -10.107 -2.612 13.549 1.00 95.94 109 ASP A C 1
ATOM 859 O O . ASP A 1 109 ? -9.675 -1.467 13.394 1.00 95.94 109 ASP A O 1
ATOM 863 N N . ILE A 1 110 ? -9.281 -3.618 13.845 1.00 97.69 110 ILE A N 1
ATOM 864 C CA . ILE A 1 110 ? -7.827 -3.460 13.935 1.00 97.69 110 ILE A CA 1
ATOM 865 C C . ILE A 1 110 ? -7.223 -3.644 12.544 1.00 97.69 110 ILE A C 1
ATOM 867 O O . ILE A 1 110 ? -7.345 -4.712 11.952 1.00 97.69 110 ILE A O 1
ATOM 871 N N . LEU A 1 111 ? -6.525 -2.621 12.035 1.00 97.06 111 LEU A N 1
ATOM 872 C CA . LEU A 1 111 ? -5.983 -2.588 10.666 1.00 97.06 111 LEU A CA 1
ATOM 873 C C . LEU A 1 111 ? -5.207 -3.862 10.283 1.00 97.06 111 LEU A C 1
ATOM 875 O O . LEU A 1 111 ? -5.410 -4.411 9.200 1.00 97.06 111 LEU A O 1
ATOM 879 N N . GLY A 1 112 ? -4.324 -4.323 11.174 1.00 97.00 112 GLY A N 1
ATOM 880 C CA . GLY A 1 112 ? -3.520 -5.527 10.959 1.00 97.00 112 GLY A CA 1
ATOM 881 C C . GLY A 1 112 ? -4.367 -6.798 10.886 1.00 97.00 112 GLY A C 1
ATOM 882 O O . GLY A 1 112 ? -4.174 -7.600 9.974 1.00 97.00 112 GLY A O 1
ATOM 883 N N . ASP A 1 113 ? -5.340 -6.947 11.787 1.00 98.19 113 ASP A N 1
ATOM 884 C CA . ASP A 1 113 ? -6.249 -8.097 11.809 1.00 98.19 113 ASP A CA 1
ATOM 885 C C . ASP A 1 113 ? -7.160 -8.094 10.577 1.00 98.19 113 ASP A C 1
ATOM 887 O O . ASP A 1 113 ? -7.324 -9.123 9.924 1.00 98.19 113 ASP A O 1
ATOM 891 N N . ASN A 1 114 ? -7.678 -6.925 10.186 1.00 98.25 114 ASN A N 1
ATOM 892 C CA . ASN A 1 114 ? -8.479 -6.768 8.976 1.00 98.25 114 ASN A CA 1
ATOM 893 C C . ASN A 1 114 ? -7.708 -7.222 7.730 1.00 98.25 114 ASN A C 1
ATOM 895 O O . ASN A 1 114 ? -8.196 -8.014 6.919 1.00 98.25 114 ASN A O 1
ATOM 899 N N . TYR A 1 115 ? -6.464 -6.758 7.588 1.00 97.50 115 TYR A N 1
ATOM 900 C CA . TYR A 1 115 ? -5.643 -7.103 6.433 1.00 97.50 115 TYR A CA 1
ATOM 901 C C . TYR A 1 115 ? -5.159 -8.562 6.458 1.00 97.50 115 TYR A C 1
ATOM 903 O O . TYR A 1 115 ? -5.051 -9.197 5.405 1.00 97.50 115 TYR A O 1
ATOM 911 N N . LEU A 1 116 ? -4.931 -9.142 7.641 1.00 98.00 116 LEU A N 1
ATOM 912 C CA . LEU A 1 116 ? -4.679 -10.577 7.798 1.00 98.00 116 LEU A CA 1
ATOM 913 C C . LEU A 1 116 ? -5.869 -11.407 7.296 1.00 98.00 116 LEU A C 1
ATOM 915 O O . LEU A 1 116 ? -5.689 -12.356 6.527 1.00 98.00 116 LEU A O 1
ATOM 919 N N . GLN A 1 117 ? -7.086 -11.036 7.691 1.00 98.06 117 GLN A N 1
ATOM 920 C CA . GLN A 1 117 ? -8.301 -11.746 7.292 1.00 98.06 117 GLN A CA 1
ATOM 921 C C . GLN A 1 117 ? -8.602 -11.570 5.806 1.00 98.06 117 GLN A C 1
ATOM 923 O O . GLN A 1 117 ? -8.975 -12.535 5.141 1.00 98.06 117 GLN A O 1
ATOM 928 N N . THR A 1 118 ? -8.336 -10.383 5.263 1.00 97.06 118 THR A N 1
ATOM 929 C CA . THR A 1 118 ? -8.402 -10.098 3.823 1.00 97.06 118 THR A CA 1
ATOM 930 C C . THR A 1 118 ? -7.520 -11.062 3.025 1.00 97.06 118 THR A C 1
ATOM 932 O O . THR A 1 118 ? -8.002 -11.746 2.121 1.00 97.06 118 THR A O 1
ATOM 935 N N . GLN A 1 119 ? -6.241 -11.189 3.397 1.00 95.88 119 GLN A N 1
ATOM 936 C CA . GLN A 1 119 ? -5.301 -12.098 2.729 1.00 95.88 119 GLN A CA 1
ATOM 937 C C . GLN A 1 119 ? -5.690 -13.569 2.916 1.00 95.88 119 GLN A C 1
ATOM 939 O O . GLN A 1 119 ? -5.672 -14.346 1.961 1.00 95.88 119 GLN A O 1
ATOM 944 N N . THR A 1 120 ? -6.098 -13.953 4.128 1.00 97.06 120 THR A N 1
ATOM 945 C CA . THR A 1 120 ? -6.559 -15.316 4.430 1.00 97.06 120 THR A CA 1
ATOM 946 C C . THR A 1 120 ? -7.755 -15.692 3.562 1.00 97.06 120 THR A C 1
ATOM 948 O O . THR A 1 120 ? -7.787 -16.776 2.971 1.00 97.06 120 THR A O 1
ATOM 951 N N . LYS A 1 121 ? -8.728 -14.784 3.429 1.00 96.25 121 LYS A N 1
ATOM 952 C CA . LYS A 1 121 ? -9.904 -15.013 2.599 1.00 96.25 121 LYS A CA 1
ATOM 953 C C . LYS A 1 121 ? -9.536 -15.068 1.118 1.00 96.25 121 LYS A C 1
ATOM 955 O O . LYS A 1 121 ? -10.009 -15.986 0.447 1.00 96.25 121 LYS A O 1
ATOM 960 N N . TYR A 1 122 ? -8.672 -14.172 0.637 1.00 94.62 122 TYR A N 1
ATOM 961 C CA . TYR A 1 122 ? -8.175 -14.188 -0.742 1.00 94.62 122 TYR A CA 1
ATOM 962 C C . TYR A 1 122 ? -7.574 -15.551 -1.104 1.00 94.62 122 TYR A C 1
ATOM 964 O O . TYR A 1 122 ? -8.002 -16.189 -2.065 1.00 94.62 122 TYR A O 1
ATOM 972 N N . ILE A 1 123 ? -6.647 -16.045 -0.277 1.00 94.38 123 ILE A N 1
ATOM 973 C CA . ILE A 1 123 ? -6.022 -17.358 -0.468 1.00 94.38 123 ILE A CA 1
ATOM 974 C C . ILE A 1 123 ? -7.083 -18.459 -0.442 1.00 94.38 123 ILE A C 1
ATOM 976 O O . ILE A 1 123 ? -7.067 -19.330 -1.298 1.00 94.38 123 ILE A O 1
ATOM 980 N N . SER A 1 124 ? -8.033 -18.423 0.498 1.00 94.62 124 SER A N 1
ATOM 981 C CA . SER A 1 124 ? -9.089 -19.444 0.585 1.00 94.62 124 SER A CA 1
ATOM 982 C C . SER A 1 124 ? -10.020 -19.484 -0.637 1.00 94.62 124 SER A C 1
ATOM 984 O O . SER A 1 124 ? -10.551 -20.542 -0.955 1.00 94.62 124 SER A O 1
ATOM 986 N N . GLN A 1 125 ? -10.232 -18.339 -1.293 1.00 93.06 125 GLN A N 1
ATOM 987 C CA . GLN A 1 125 ? -11.167 -18.172 -2.406 1.00 93.06 125 GLN A CA 1
ATOM 988 C C . GLN A 1 125 ? -10.563 -18.620 -3.743 1.00 93.06 125 GLN A C 1
ATOM 990 O O . GLN A 1 125 ? -11.281 -19.161 -4.579 1.00 93.06 125 GLN A O 1
ATOM 995 N N . PHE A 1 126 ? -9.263 -18.382 -3.939 1.00 90.50 126 PHE A N 1
ATOM 996 C CA . PHE A 1 126 ? -8.551 -18.621 -5.201 1.00 90.50 126 PHE A CA 1
ATOM 997 C C . PHE A 1 126 ? -7.498 -19.732 -5.106 1.00 90.50 126 PHE A C 1
ATOM 999 O O . PHE A 1 126 ? -6.612 -19.820 -5.953 1.00 90.50 126 PHE A O 1
ATOM 1006 N N . ARG A 1 127 ? -7.568 -20.573 -4.070 1.00 82.19 127 ARG A N 1
ATOM 1007 C CA . ARG A 1 127 ? -6.729 -21.768 -3.972 1.00 82.19 127 ARG A CA 1
ATOM 1008 C C . ARG A 1 127 ? -7.159 -22.775 -5.040 1.00 82.19 127 ARG A C 1
ATOM 1010 O O . ARG A 1 127 ? -8.329 -23.150 -5.070 1.00 82.19 127 ARG A O 1
ATOM 1017 N N . GLU A 1 128 ? -6.210 -23.185 -5.880 1.00 59.78 128 GLU A N 1
ATOM 1018 C CA . GLU A 1 128 ? -6.347 -24.342 -6.781 1.00 59.78 128 GLU A CA 1
ATOM 1019 C C . GLU A 1 128 ? -6.555 -25.653 -6.007 1.00 59.78 128 GLU A C 1
ATOM 1021 O O . GLU A 1 128 ? -5.898 -25.842 -4.949 1.00 59.78 128 GLU A O 1
#

Organism: NCBI:txid412755

Radius of gyration: 17.0 Å; chains: 1; bounding box: 45×44×34 Å

Foldseek 3Di:
DVPFPCFPNAAAAEDQFFQLQLFPAAQVVLCVQLVCVVVVHHPPPPCNSPRDHGHNQVVQCPDPRGGHVGYHYDSGGFDFDDDPCQQPTATSNPLSNQLVCLCPPVVPPDNVSSNVVSVVVSCVVPPD

pLDDT: mean 90.72, std 7.31, range [59.78, 98.25]

Secondary structure (DSSP, 8-state):
-TT---TT---EEE--STTTT-TT--HHHHHHHHHHHHTT---S-TTTT---SS-HHHHHHHSSSSS-SEEE--SS---B--GGGTTTSTBHHHHHHHHHHHHHHH---SHHHHHHHHHHHHHHHH--

InterPro domains:
  IPR001769 Gingipain [PF01364] (2-125)